Protein AF-T1JHV3-F1 (afdb_monomer_lite)

Sequence (160 aa):
MLVGTTIFPRKERHADQGAGKFEFSGMPDKVPELAQEQDIWLEGQLALAKTAKHAVIFQHIPWFVADPDEPRHEYFNIDLPIRHKMLEKFKNAGVKIVFCGHYHRNGGGTDGDLEVVVTSAIGAQLGSDKHGFRVVRVLDKCIKHQYYSLDQVPKEISFE

InterPro domains:
  IPR029052 Metallo-dependent phosphatase-like [G3DSA:3.60.21.10] (14-158)
  IPR029052 Metallo-dependent phosphatase-like [SSF56300] (28-153)
  IPR051918 Serine/threonine-protein phosphatase CPPED1 [PTHR43143] (30-152)

Organism: Strigamia maritima (NCBI:txid126957)

Secondary structure (DSSP, 8-state):
---------------------------GGGHHHHHHHHHHHHHHHHHHHTT-S-EEEE-SS-S-SS-TTPPP-TTTS--HHHHHHHHHHHHHTTEEEEEE-SSSS-EEEEETTEEEEEPPPSS---TTPPSEEEEEEE-SS-EEEEEEEGGG--SS----

pLDDT: mean 85.42, std 22.41, range [26.28, 98.81]

Structure (mmCIF, N/CA/C/O backbone):
data_AF-T1JHV3-F1
#
_entry.id   AF-T1JHV3-F1
#
loop_
_atom_site.group_PDB
_atom_site.id
_atom_site.type_symbol
_atom_site.label_atom_id
_atom_site.label_alt_id
_atom_site.label_comp_id
_atom_site.label_asym_id
_atom_site.label_entity_id
_atom_site.label_seq_id
_atom_site.pdbx_PDB_ins_code
_atom_site.Cartn_x
_atom_site.Cartn_y
_atom_site.Cartn_z
_atom_site.occupancy
_atom_site.B_iso_or_equiv
_atom_site.auth_seq_id
_atom_site.auth_comp_id
_atom_site.auth_asym_id
_atom_site.auth_atom_id
_atom_site.pdbx_PDB_model_num
ATOM 1 N N . MET A 1 1 ? -9.215 8.001 3.244 1.00 27.23 1 MET A N 1
ATOM 2 C CA . MET A 1 1 ? -8.744 9.326 2.799 1.00 27.23 1 MET A CA 1
ATOM 3 C C . MET A 1 1 ? -7.760 9.092 1.668 1.00 27.23 1 MET A C 1
ATOM 5 O O . MET A 1 1 ? -6.838 8.315 1.854 1.00 27.23 1 MET A O 1
ATOM 9 N N . LEU A 1 2 ? -8.033 9.632 0.480 1.00 26.28 2 LEU A N 1
ATOM 10 C CA . LEU A 1 2 ? -7.179 9.468 -0.698 1.00 26.28 2 LEU A CA 1
ATOM 11 C C . LEU A 1 2 ? -6.110 10.562 -0.667 1.00 26.28 2 LEU A C 1
ATOM 13 O O . LEU A 1 2 ? -6.460 11.727 -0.503 1.00 26.28 2 LEU A O 1
ATOM 17 N N . VAL A 1 3 ? -4.839 10.204 -0.830 1.00 28.23 3 VAL A N 1
ATOM 18 C CA . VAL A 1 3 ? -3.747 11.183 -0.881 1.00 28.23 3 VAL A CA 1
ATOM 19 C C . VAL A 1 3 ? -2.878 10.868 -2.084 1.00 28.23 3 VAL A C 1
ATOM 21 O O . VAL A 1 3 ? -1.792 10.323 -1.972 1.00 28.23 3 VAL A O 1
ATOM 24 N N . GLY A 1 4 ? -3.379 11.199 -3.268 1.00 27.84 4 GLY A N 1
ATOM 25 C CA . G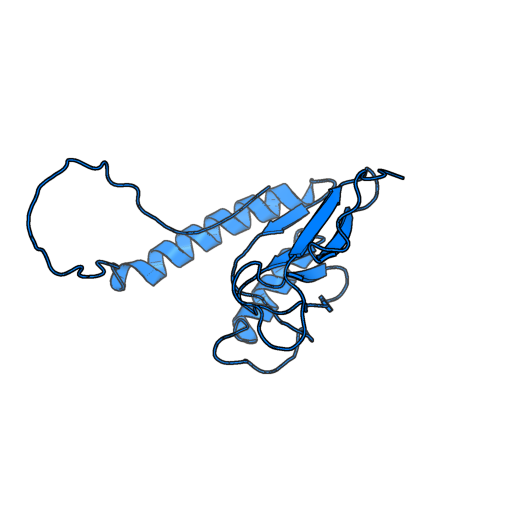LY A 1 4 ? -2.504 11.336 -4.421 1.00 27.84 4 GLY A CA 1
ATOM 26 C C . GLY A 1 4 ? -1.739 12.648 -4.297 1.00 27.84 4 GLY A C 1
ATOM 27 O O . GLY A 1 4 ? -2.354 13.709 -4.313 1.00 27.84 4 GLY A O 1
ATOM 28 N N . THR A 1 5 ? -0.414 12.599 -4.212 1.00 32.50 5 THR A N 1
ATOM 29 C CA . THR A 1 5 ? 0.427 13.755 -4.531 1.00 32.50 5 THR A CA 1
ATOM 30 C C . THR A 1 5 ? 1.098 13.509 -5.873 1.00 32.50 5 THR A C 1
ATOM 32 O O . THR A 1 5 ? 2.217 13.021 -5.977 1.00 32.50 5 THR A O 1
ATOM 35 N N . THR A 1 6 ? 0.397 13.877 -6.944 1.00 28.16 6 THR A N 1
ATOM 36 C CA . THR A 1 6 ? 1.091 14.444 -8.098 1.00 28.16 6 THR A CA 1
ATOM 37 C C . THR A 1 6 ? 1.066 15.949 -7.883 1.00 28.16 6 THR A C 1
ATOM 39 O O . THR A 1 6 ? 0.023 16.585 -8.018 1.00 28.16 6 THR A O 1
ATOM 42 N N . ILE A 1 7 ? 2.193 16.510 -7.446 1.00 31.02 7 ILE A N 1
ATOM 43 C CA . ILE A 1 7 ? 2.351 17.955 -7.291 1.00 31.02 7 ILE A CA 1
ATOM 44 C C . ILE A 1 7 ? 2.368 18.553 -8.700 1.00 31.02 7 ILE A C 1
ATOM 46 O O . ILE A 1 7 ? 3.381 18.506 -9.391 1.00 31.02 7 ILE A O 1
ATOM 50 N N . PHE A 1 8 ? 1.241 19.111 -9.133 1.00 32.38 8 PHE A N 1
ATOM 51 C CA . PHE A 1 8 ? 1.213 20.075 -10.226 1.00 32.38 8 PHE A CA 1
ATOM 52 C C . PHE A 1 8 ? 0.678 21.398 -9.678 1.00 32.38 8 PHE A C 1
ATOM 54 O O . PHE A 1 8 ? -0.501 21.466 -9.318 1.00 32.38 8 PHE A O 1
ATOM 61 N N . PRO A 1 9 ? 1.483 22.473 -9.625 1.00 32.81 9 PRO A N 1
ATOM 62 C CA . PRO A 1 9 ? 0.932 23.799 -9.422 1.00 32.81 9 PRO A CA 1
ATOM 63 C C . PRO A 1 9 ? 0.136 24.170 -10.678 1.00 32.81 9 PRO A C 1
ATOM 65 O O . PRO A 1 9 ? 0.688 24.473 -11.735 1.00 32.81 9 PRO A O 1
ATOM 68 N N . ARG A 1 10 ? -1.193 24.125 -10.577 1.00 31.84 10 ARG A N 1
ATOM 69 C CA . ARG A 1 10 ? -2.094 24.659 -11.599 1.00 31.84 10 ARG A CA 1
ATOM 70 C C . ARG A 1 10 ? -2.010 26.185 -11.549 1.00 31.84 10 ARG A C 1
ATOM 72 O O . ARG A 1 10 ? -2.777 26.814 -10.830 1.00 31.84 10 ARG A O 1
ATOM 79 N N . LYS A 1 11 ? -1.086 26.785 -12.303 1.00 36.94 11 LYS A N 1
ATOM 80 C CA . LYS A 1 11 ? -1.189 28.206 -12.657 1.00 36.94 11 LYS A CA 1
ATOM 81 C C . LYS A 1 11 ? -2.101 28.314 -13.877 1.00 36.94 11 LYS A C 1
ATOM 83 O O . LYS A 1 11 ? -1.982 27.537 -14.825 1.00 36.94 11 LYS A O 1
ATOM 88 N N . GLU A 1 12 ? -3.084 29.196 -13.787 1.00 38.38 12 GLU A N 1
ATOM 89 C CA . GLU A 1 12 ? -4.115 29.413 -14.797 1.00 38.38 12 GLU A CA 1
ATOM 90 C C . GLU A 1 12 ? -3.493 29.632 -16.183 1.00 38.38 12 GLU A C 1
ATOM 92 O O . GLU A 1 12 ? -2.550 30.405 -16.354 1.00 38.38 12 GLU A O 1
ATOM 97 N N . ARG A 1 13 ? -4.002 28.898 -17.178 1.00 36.97 13 ARG A N 1
ATOM 98 C CA . ARG A 1 13 ? -3.557 29.008 -18.567 1.00 36.97 13 ARG A CA 1
ATOM 99 C C . ARG A 1 13 ? -4.148 30.277 -19.173 1.00 36.97 13 ARG A C 1
ATOM 101 O O . ARG A 1 13 ? -5.287 30.251 -19.628 1.00 36.97 13 ARG A O 1
ATOM 108 N N . HIS A 1 14 ? -3.360 31.342 -19.234 1.00 33.88 14 HIS A N 1
ATOM 109 C CA . HIS A 1 14 ? -3.490 32.302 -20.323 1.00 33.88 14 HIS A CA 1
ATOM 110 C C . HIS A 1 14 ? -2.662 31.786 -21.498 1.00 33.88 14 HIS A C 1
ATOM 112 O O . HIS A 1 14 ? -1.492 31.440 -21.344 1.00 33.88 14 HIS A O 1
ATOM 118 N N . ALA A 1 15 ? -3.316 31.639 -22.648 1.00 39.41 15 ALA A N 1
ATOM 119 C CA . ALA A 1 15 ? -2.673 31.229 -23.882 1.00 39.41 15 ALA A CA 1
ATOM 120 C C . ALA A 1 15 ? -1.755 32.359 -24.356 1.00 39.41 15 ALA A C 1
ATOM 122 O O . ALA A 1 15 ? -2.246 33.434 -24.689 1.00 39.41 15 ALA A O 1
ATOM 123 N N . ASP A 1 16 ? -0.453 32.097 -24.404 1.00 36.94 16 ASP A N 1
ATOM 124 C CA . ASP A 1 16 ? 0.466 32.875 -25.222 1.00 36.94 16 ASP A CA 1
ATOM 125 C C . ASP A 1 16 ? 1.217 31.926 -26.158 1.00 36.94 16 ASP A C 1
ATOM 127 O O . ASP A 1 16 ? 1.694 30.859 -25.761 1.00 36.94 16 ASP A O 1
ATOM 131 N N . GLN A 1 17 ? 1.205 32.283 -27.437 1.00 42.03 17 GLN A N 1
ATOM 132 C CA . GLN A 1 17 ? 1.780 31.520 -28.530 1.00 42.03 17 GLN A CA 1
ATOM 133 C C . GLN A 1 17 ? 3.243 31.935 -28.676 1.00 42.03 17 GLN A C 1
ATOM 135 O O . GLN A 1 17 ? 3.546 33.008 -29.183 1.00 42.03 17 GLN A O 1
ATOM 140 N N . GLY A 1 18 ? 4.167 31.064 -28.282 1.00 35.81 18 GLY A N 1
ATOM 141 C CA . GLY A 1 18 ? 5.588 31.280 -28.522 1.00 35.81 18 GLY A CA 1
ATOM 142 C C . GLY A 1 18 ? 6.374 29.997 -28.319 1.00 35.81 18 GLY A C 1
ATOM 143 O O . GLY A 1 18 ? 6.203 29.312 -27.314 1.00 35.81 18 GLY A O 1
ATOM 144 N N . ALA A 1 19 ? 7.222 29.652 -29.287 1.00 47.41 19 ALA A N 1
ATOM 145 C CA . ALA A 1 19 ? 8.141 28.523 -29.212 1.00 47.41 19 ALA A CA 1
ATOM 146 C C . ALA A 1 19 ? 9.177 28.753 -28.093 1.00 47.41 19 ALA A C 1
ATOM 148 O O . ALA A 1 19 ? 10.260 29.282 -28.325 1.00 47.41 19 ALA A O 1
ATOM 149 N N . GLY A 1 20 ? 8.820 28.386 -26.863 1.00 32.56 20 GLY A N 1
ATOM 150 C CA . GLY A 1 20 ? 9.695 28.407 -25.697 1.00 32.56 20 GLY A CA 1
ATOM 151 C C . GLY A 1 20 ? 10.196 27.003 -25.382 1.00 32.56 20 GLY A C 1
ATOM 152 O O . GLY A 1 20 ? 9.417 26.052 -25.343 1.00 32.56 20 GLY A O 1
ATOM 153 N N . LYS A 1 21 ? 11.505 26.865 -25.146 1.00 39.06 21 LYS A N 1
ATOM 154 C CA . LYS A 1 21 ? 12.074 25.684 -24.489 1.00 39.06 21 LYS A CA 1
ATOM 155 C C . LYS A 1 21 ? 11.269 25.410 -23.216 1.00 39.06 21 LYS A C 1
ATOM 157 O O . LYS A 1 21 ? 11.124 26.299 -22.381 1.00 39.06 21 LYS A O 1
ATOM 162 N N . PHE A 1 22 ? 10.762 24.191 -23.067 1.00 35.81 22 PHE A N 1
ATOM 163 C CA . PHE A 1 22 ? 10.209 23.729 -21.800 1.00 35.81 22 PHE A CA 1
ATOM 164 C C . PHE A 1 22 ? 11.363 23.585 -20.800 1.00 35.81 22 PHE A C 1
ATOM 166 O O . PHE A 1 22 ? 11.985 22.531 -20.704 1.00 35.81 22 PHE A O 1
ATOM 173 N N . GLU A 1 23 ? 11.694 24.658 -20.087 1.00 37.19 23 GLU A N 1
ATOM 174 C CA . GLU A 1 23 ? 12.504 24.566 -18.877 1.00 37.19 23 GLU A CA 1
ATOM 175 C C . GLU A 1 23 ? 11.607 24.062 -17.744 1.00 37.19 23 GLU A C 1
ATOM 177 O O . GLU A 1 23 ? 10.607 24.684 -17.379 1.00 37.19 23 GLU A O 1
ATOM 182 N N . PHE A 1 24 ? 11.949 22.893 -17.204 1.00 44.09 24 PHE A N 1
ATOM 183 C CA . PHE A 1 24 ? 11.352 22.366 -15.983 1.00 44.09 24 PHE A CA 1
ATOM 184 C C . PHE A 1 24 ? 11.749 23.292 -14.823 1.00 44.09 24 PHE A C 1
ATOM 186 O O . PHE A 1 24 ? 12.797 23.127 -14.207 1.00 44.09 24 PHE A O 1
ATOM 193 N N . SER A 1 25 ? 10.920 24.291 -14.521 1.00 46.38 25 SER A N 1
ATOM 194 C CA . SER A 1 25 ? 11.057 25.110 -13.313 1.00 46.38 25 SER A CA 1
ATOM 195 C C . SER A 1 25 ? 10.509 24.337 -12.106 1.00 46.38 25 SER A C 1
ATOM 197 O O . SER A 1 25 ? 9.456 24.648 -11.554 1.00 46.38 25 SER A O 1
ATOM 199 N N . GLY A 1 26 ? 11.198 23.263 -11.720 1.00 56.62 26 GLY A N 1
ATOM 200 C CA . GLY A 1 26 ? 11.151 22.807 -10.334 1.00 56.62 26 GLY A CA 1
ATOM 201 C C . GLY A 1 26 ? 12.023 23.759 -9.522 1.00 56.62 26 GLY A C 1
ATOM 202 O O . GLY A 1 26 ? 13.097 24.119 -9.985 1.00 56.62 26 GLY A O 1
ATOM 203 N N . MET A 1 27 ? 11.575 24.220 -8.358 1.00 66.94 27 MET A N 1
ATOM 204 C CA . MET A 1 27 ? 12.414 24.999 -7.439 1.00 66.94 27 MET A CA 1
ATOM 205 C C . MET A 1 27 ? 13.132 24.011 -6.500 1.00 66.94 27 MET A C 1
ATOM 207 O O . MET A 1 27 ? 12.555 23.683 -5.462 1.00 66.94 27 MET A O 1
ATOM 211 N N . PRO A 1 28 ? 14.328 23.478 -6.840 1.00 71.50 28 PRO A N 1
ATOM 212 C CA . PRO A 1 28 ? 15.003 22.457 -6.030 1.00 71.50 28 PRO A CA 1
ATOM 213 C C . PRO A 1 28 ? 15.277 22.936 -4.599 1.00 71.50 28 PRO A C 1
ATOM 215 O O . PRO A 1 28 ? 15.169 22.151 -3.662 1.00 71.50 28 PRO A O 1
ATOM 218 N N . ASP A 1 29 ? 15.520 24.235 -4.418 1.00 86.00 29 ASP A N 1
ATOM 219 C CA . ASP A 1 29 ? 15.787 24.844 -3.110 1.00 86.00 29 ASP A CA 1
ATOM 220 C C . ASP A 1 29 ? 14.602 24.735 -2.138 1.00 86.00 29 ASP A C 1
ATOM 222 O O . ASP A 1 29 ? 14.789 24.783 -0.926 1.00 86.00 29 ASP A O 1
ATOM 226 N N . LYS A 1 30 ? 13.380 24.546 -2.654 1.00 88.44 30 LYS A N 1
ATOM 227 C CA . LYS A 1 30 ? 12.165 24.396 -1.839 1.00 88.44 30 LYS A CA 1
ATOM 228 C C . LYS A 1 30 ? 11.864 22.957 -1.438 1.00 88.44 30 LYS A C 1
ATOM 230 O O . LYS A 1 30 ? 10.945 22.731 -0.658 1.00 88.44 30 LYS A O 1
ATOM 235 N N . VAL A 1 31 ? 12.602 21.974 -1.958 1.00 89.12 31 VAL A N 1
ATOM 236 C CA . VAL A 1 31 ? 12.345 20.553 -1.672 1.00 89.12 31 VAL A CA 1
ATOM 237 C C . VAL A 1 31 ? 12.351 20.252 -0.165 1.00 89.12 31 VAL A C 1
ATOM 239 O O . VAL A 1 31 ? 11.418 19.583 0.277 1.00 89.12 31 VAL A O 1
ATOM 242 N N . PRO A 1 32 ? 13.306 20.751 0.648 1.00 91.25 32 PRO A N 1
ATOM 243 C CA . PRO A 1 32 ? 13.299 20.486 2.088 1.00 91.25 32 PRO A CA 1
ATOM 244 C C . PRO A 1 32 ? 12.071 21.061 2.809 1.00 91.25 32 PRO A C 1
ATOM 246 O O . PRO A 1 32 ? 11.482 20.382 3.645 1.00 91.25 32 PRO A O 1
ATOM 249 N N . GLU A 1 33 ? 11.667 22.286 2.460 1.00 94.00 33 GLU A N 1
ATOM 250 C CA . GLU A 1 33 ? 10.504 22.967 3.046 1.00 94.00 33 GLU A CA 1
ATOM 251 C C . GLU A 1 33 ? 9.203 22.234 2.693 1.00 94.00 33 GLU A C 1
ATOM 253 O O . GLU A 1 33 ? 8.440 21.861 3.580 1.00 94.00 33 GLU A O 1
ATOM 258 N N . LEU A 1 34 ? 8.995 21.925 1.410 1.00 92.62 34 LEU A N 1
ATOM 259 C CA . LEU A 1 34 ? 7.807 21.204 0.945 1.00 92.62 34 LEU A CA 1
ATOM 260 C C . LEU A 1 34 ? 7.727 19.784 1.522 1.00 92.62 34 LEU A C 1
ATOM 262 O O . LEU A 1 34 ? 6.637 19.310 1.842 1.00 92.62 34 LEU A O 1
ATOM 266 N N . ALA A 1 35 ? 8.867 19.103 1.682 1.00 90.19 35 ALA A N 1
ATOM 267 C CA . ALA A 1 35 ? 8.919 17.800 2.339 1.00 90.19 35 ALA A CA 1
ATOM 268 C C . ALA A 1 35 ? 8.513 17.901 3.817 1.00 90.19 35 ALA A C 1
ATOM 270 O O . ALA A 1 35 ? 7.753 17.067 4.304 1.00 90.19 35 ALA A O 1
ATOM 271 N N . GLN A 1 36 ? 8.962 18.944 4.522 1.00 93.94 36 GLN A N 1
ATOM 272 C CA . GLN A 1 36 ? 8.569 19.188 5.907 1.00 93.94 36 GLN A CA 1
ATOM 273 C C . GLN A 1 36 ? 7.074 19.516 6.032 1.00 93.94 36 GLN A C 1
ATOM 275 O O . GLN A 1 36 ? 6.404 18.985 6.918 1.00 93.94 36 GLN A O 1
ATOM 280 N N . GLU A 1 37 ? 6.532 20.357 5.150 1.00 95.94 37 GLU A N 1
ATOM 281 C CA . GLU A 1 37 ? 5.096 20.658 5.111 1.00 95.94 37 GLU A CA 1
ATOM 282 C C . GLU A 1 37 ? 4.266 19.394 4.861 1.00 95.94 37 GLU A C 1
ATOM 284 O O . GLU A 1 37 ? 3.259 19.164 5.538 1.00 95.94 37 GLU A O 1
ATOM 289 N N . GLN A 1 38 ? 4.714 18.541 3.934 1.00 94.38 38 GLN A N 1
ATOM 290 C CA . GLN A 1 38 ? 4.082 17.255 3.667 1.00 94.38 38 GLN A CA 1
ATOM 291 C C . GLN A 1 38 ? 4.142 16.330 4.890 1.00 94.38 38 GLN A C 1
ATOM 293 O O . GLN A 1 38 ? 3.131 15.708 5.216 1.00 94.38 38 GLN A O 1
ATOM 298 N N . ASP A 1 39 ? 5.282 16.258 5.581 1.00 94.12 39 ASP A N 1
ATOM 299 C CA . ASP A 1 39 ? 5.444 15.462 6.801 1.00 94.12 39 ASP A CA 1
ATOM 300 C C . ASP A 1 39 ? 4.477 15.927 7.901 1.00 94.12 39 ASP A C 1
ATOM 302 O O . ASP A 1 39 ? 3.768 15.104 8.481 1.00 94.12 39 ASP A O 1
ATOM 306 N N . ILE A 1 40 ? 4.383 17.238 8.154 1.00 97.56 40 ILE A N 1
ATOM 307 C CA . ILE A 1 40 ? 3.457 17.816 9.146 1.00 97.56 40 ILE A CA 1
ATOM 308 C C . ILE A 1 40 ? 2.008 17.480 8.789 1.00 97.56 40 ILE A C 1
ATOM 310 O O . ILE A 1 40 ? 1.223 17.041 9.635 1.00 97.56 40 ILE A O 1
ATOM 314 N N . TRP A 1 41 ? 1.642 17.678 7.524 1.00 97.81 41 TRP A N 1
ATOM 315 C CA . TRP A 1 41 ? 0.299 17.396 7.045 1.00 97.81 41 TRP A CA 1
ATOM 316 C C . TRP A 1 41 ? -0.048 15.901 7.167 1.00 97.81 41 TRP A C 1
ATOM 318 O O . TRP A 1 41 ? -1.164 15.560 7.581 1.00 97.81 41 TRP A O 1
ATOM 328 N N . LEU A 1 42 ? 0.907 15.015 6.866 1.00 97.06 42 LEU A N 1
ATOM 329 C CA . LEU A 1 42 ? 0.743 13.567 6.948 1.00 97.06 42 LEU A CA 1
ATOM 330 C C . LEU A 1 42 ? 0.562 13.102 8.394 1.00 97.06 42 LEU A C 1
ATOM 332 O O . LEU A 1 42 ? -0.343 12.311 8.648 1.00 97.06 42 LEU A O 1
ATOM 336 N N . GLU A 1 43 ? 1.336 13.626 9.348 1.00 97.50 43 GLU A N 1
ATOM 337 C CA . GLU A 1 43 ? 1.137 13.344 10.780 1.00 97.50 43 GLU A CA 1
ATOM 338 C C . GLU A 1 43 ? -0.294 13.682 11.227 1.00 97.50 43 GLU A C 1
ATOM 340 O O . GLU A 1 43 ? -0.942 12.890 11.917 1.00 97.50 43 GLU A O 1
ATOM 345 N N . GLY A 1 44 ? -0.836 14.813 10.762 1.00 97.62 44 GLY A N 1
ATOM 346 C CA . GLY A 1 44 ? -2.230 15.184 11.007 1.00 97.62 44 GLY A CA 1
ATOM 347 C C . GLY A 1 44 ? -3.228 14.161 10.453 1.00 97.62 44 GLY A C 1
ATOM 348 O O . GLY A 1 44 ? -4.167 13.772 11.150 1.00 97.62 44 GLY A O 1
ATOM 349 N N . GLN A 1 45 ? -3.015 13.664 9.229 1.00 97.94 45 GLN A N 1
ATOM 350 C CA . GLN A 1 45 ? -3.901 12.654 8.636 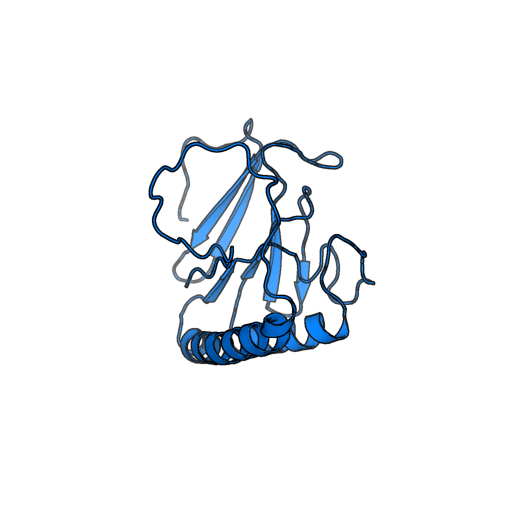1.00 97.94 45 GLN A CA 1
ATOM 351 C C . GLN A 1 45 ? -3.793 11.300 9.343 1.00 97.94 45 GLN A C 1
ATOM 353 O O . GLN A 1 45 ? -4.804 10.622 9.533 1.00 97.94 45 GLN A O 1
ATOM 358 N N . LEU A 1 46 ? -2.589 10.911 9.763 1.00 97.56 46 LEU A N 1
ATOM 359 C CA . LEU A 1 46 ? -2.358 9.673 10.504 1.00 97.56 46 LEU A CA 1
ATOM 360 C C . LEU A 1 46 ? -2.985 9.722 11.901 1.00 97.56 46 LEU A C 1
ATOM 362 O O . LEU A 1 46 ? -3.530 8.720 12.360 1.00 97.56 46 LEU A O 1
ATOM 366 N N . ALA A 1 47 ? -2.996 10.884 12.559 1.00 97.62 47 ALA A N 1
ATOM 367 C CA . ALA A 1 47 ? -3.722 11.062 13.813 1.00 97.62 47 ALA A CA 1
ATOM 368 C C . ALA A 1 47 ? -5.236 10.844 13.638 1.00 97.62 47 ALA A C 1
ATOM 370 O O . ALA A 1 47 ? -5.853 10.154 14.450 1.00 97.62 47 ALA A O 1
ATOM 371 N N . LEU A 1 48 ? -5.827 11.362 12.554 1.00 95.75 48 LEU A N 1
ATOM 372 C CA . LEU A 1 48 ? -7.238 11.125 12.224 1.00 95.75 48 LEU A CA 1
ATOM 373 C C . LEU A 1 48 ? -7.506 9.649 11.886 1.00 95.75 48 LEU A C 1
ATOM 375 O O . LEU A 1 48 ? -8.514 9.084 12.321 1.00 95.75 48 LEU A O 1
ATOM 379 N N . ALA A 1 49 ? -6.585 9.008 11.158 1.00 96.56 49 ALA A N 1
ATOM 380 C CA . ALA A 1 49 ? -6.687 7.613 10.735 1.00 96.56 49 ALA A CA 1
ATOM 381 C C . ALA A 1 49 ? -6.840 6.630 11.906 1.00 96.56 49 ALA A C 1
ATOM 383 O O . ALA A 1 49 ? -7.572 5.653 11.765 1.00 96.56 49 ALA A O 1
ATOM 384 N N . LYS A 1 50 ? -6.265 6.933 13.079 1.00 96.06 50 LYS A N 1
ATOM 385 C CA . LYS A 1 50 ? -6.381 6.100 14.293 1.00 96.06 50 LYS A CA 1
ATOM 386 C C . LYS A 1 50 ? -7.819 5.857 14.754 1.00 96.06 50 LYS A C 1
ATOM 388 O O . LYS A 1 50 ? -8.081 4.883 15.450 1.00 96.06 50 LYS A O 1
ATOM 393 N N . THR A 1 51 ? -8.747 6.744 14.395 1.00 95.31 51 THR A N 1
ATOM 394 C CA . THR A 1 51 ? -10.176 6.614 14.735 1.00 95.31 51 THR A CA 1
ATOM 395 C C . THR A 1 51 ? -11.020 6.068 13.582 1.00 95.31 51 THR A C 1
ATOM 397 O O . THR A 1 51 ? -12.212 5.805 13.748 1.00 95.31 51 THR A O 1
ATOM 400 N N . ALA A 1 52 ? -10.425 5.881 12.401 1.00 95.44 52 ALA A N 1
ATOM 401 C CA . ALA A 1 52 ? -11.119 5.370 11.233 1.00 95.44 52 ALA A CA 1
ATOM 402 C C . ALA A 1 52 ? -11.297 3.849 11.322 1.00 95.44 52 ALA A C 1
ATOM 404 O O . ALA A 1 52 ? -10.383 3.108 11.669 1.00 95.44 52 ALA A O 1
ATOM 405 N N . LYS A 1 53 ? -12.467 3.357 10.900 1.00 95.69 53 LYS A N 1
ATOM 406 C CA . LYS A 1 53 ? -12.724 1.912 10.753 1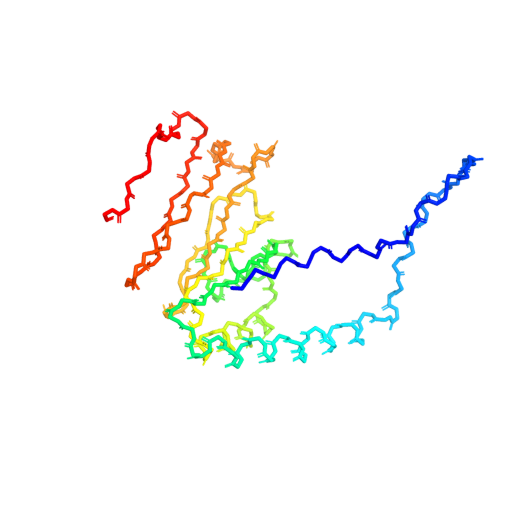.00 95.69 53 LYS A CA 1
ATOM 407 C C . LYS A 1 53 ? -11.751 1.252 9.766 1.00 95.69 53 LYS A C 1
ATOM 409 O O . LYS A 1 53 ? -11.303 0.123 9.972 1.00 95.69 53 LYS A O 1
ATOM 414 N N . HIS A 1 54 ? -11.445 1.972 8.688 1.00 96.81 54 HIS A N 1
ATOM 415 C CA . HIS A 1 54 ? -10.517 1.575 7.637 1.00 96.81 54 HIS A CA 1
ATOM 416 C C . HIS A 1 54 ? -9.666 2.775 7.238 1.00 96.81 54 HIS A C 1
ATOM 418 O O . HIS A 1 54 ? -10.200 3.791 6.790 1.00 96.81 54 HIS A O 1
ATOM 424 N N . ALA A 1 55 ? -8.350 2.633 7.348 1.00 98.00 55 ALA A N 1
ATOM 425 C CA . ALA A 1 55 ? -7.387 3.585 6.820 1.00 98.00 55 ALA A CA 1
ATOM 426 C C . ALA A 1 55 ? -6.556 2.910 5.724 1.00 98.00 55 ALA A C 1
ATOM 428 O O . ALA A 1 55 ? -6.038 1.810 5.909 1.00 98.00 55 ALA A O 1
ATOM 429 N N . VAL A 1 56 ? -6.458 3.570 4.571 1.00 98.38 56 VAL A N 1
ATOM 430 C CA . VAL A 1 56 ? -5.640 3.140 3.432 1.00 98.38 56 VAL A CA 1
ATOM 431 C C . VAL A 1 56 ? -4.880 4.335 2.885 1.00 98.38 56 VAL A C 1
ATOM 433 O O . VAL A 1 56 ? -5.371 5.464 2.962 1.00 98.38 56 VAL A O 1
ATOM 436 N N . ILE A 1 57 ? -3.709 4.076 2.316 1.00 98.38 57 ILE A N 1
ATOM 437 C CA . ILE A 1 57 ? -2.873 5.076 1.656 1.00 98.38 57 ILE A CA 1
ATOM 438 C C . ILE A 1 57 ? -2.810 4.747 0.169 1.00 98.38 57 ILE A C 1
ATOM 440 O O . ILE A 1 57 ? -2.735 3.585 -0.220 1.00 98.38 57 ILE A O 1
ATOM 444 N N . PHE A 1 58 ? -2.828 5.784 -0.659 1.00 97.88 58 PHE A N 1
ATOM 445 C CA . PHE A 1 58 ? -2.490 5.687 -2.072 1.00 97.88 58 PHE A CA 1
ATOM 446 C C . PHE A 1 58 ? -1.218 6.491 -2.289 1.00 97.88 58 PHE A C 1
ATOM 448 O O . PHE A 1 58 ? -1.155 7.634 -1.858 1.00 97.88 58 PHE A O 1
ATOM 455 N N . GLN A 1 59 ? -0.220 5.915 -2.942 1.00 95.19 59 GLN A N 1
ATOM 456 C CA . GLN A 1 59 ? 0.973 6.636 -3.374 1.00 95.19 59 GLN A CA 1
ATOM 457 C C . GLN A 1 59 ? 1.483 6.049 -4.687 1.00 95.19 59 GLN A C 1
ATOM 459 O O . GLN A 1 59 ? 1.013 5.006 -5.131 1.00 95.19 59 GLN A O 1
ATOM 464 N N . HIS A 1 60 ? 2.437 6.710 -5.335 1.00 96.69 60 HIS A N 1
ATOM 465 C CA . HIS A 1 60 ? 2.965 6.198 -6.595 1.00 96.69 60 HIS A CA 1
ATOM 466 C C . HIS A 1 60 ? 4.100 5.186 -6.395 1.00 96.69 60 HIS A C 1
ATOM 468 O O . HIS A 1 60 ? 3.974 4.048 -6.846 1.00 96.69 60 HIS A O 1
ATOM 474 N N . ILE A 1 61 ? 5.179 5.587 -5.714 1.00 96.88 61 ILE A N 1
ATOM 475 C CA . ILE A 1 61 ? 6.392 4.775 -5.543 1.00 96.88 61 ILE A CA 1
ATOM 476 C C . ILE A 1 61 ? 6.192 3.784 -4.381 1.00 96.88 61 ILE A C 1
ATOM 478 O O . ILE A 1 61 ? 5.836 4.217 -3.288 1.00 96.88 61 ILE A O 1
ATOM 482 N N . PRO A 1 62 ? 6.410 2.475 -4.584 1.00 97.56 62 PRO A N 1
ATOM 483 C CA . PRO A 1 62 ? 6.345 1.469 -3.531 1.00 97.56 62 PRO A CA 1
ATOM 484 C C . PRO A 1 62 ? 7.329 1.704 -2.383 1.00 97.56 62 PRO A C 1
ATOM 486 O O . PRO A 1 62 ? 8.480 2.089 -2.594 1.00 97.56 62 PRO A O 1
ATOM 489 N N . TRP A 1 63 ? 6.901 1.365 -1.165 1.00 97.62 63 TRP A N 1
ATOM 490 C CA . TRP A 1 63 ? 7.831 1.201 -0.043 1.00 97.62 63 TRP A CA 1
ATOM 491 C C . TRP A 1 63 ? 8.766 0.024 -0.301 1.00 97.62 63 TRP A C 1
ATOM 493 O O . TRP A 1 63 ? 9.974 0.194 -0.215 1.00 97.62 63 TRP A O 1
ATOM 503 N N . PHE A 1 64 ? 8.200 -1.112 -0.706 1.00 98.00 64 PHE A N 1
ATOM 504 C CA . PHE A 1 64 ? 8.884 -2.323 -1.152 1.00 98.00 64 PHE A CA 1
ATOM 505 C C . PHE A 1 64 ? 8.036 -3.036 -2.219 1.00 98.00 64 PHE A C 1
ATOM 507 O O . PHE A 1 64 ? 6.844 -2.744 -2.364 1.00 98.00 64 PHE A O 1
ATOM 514 N N . VAL A 1 65 ? 8.644 -3.944 -2.983 1.00 96.69 65 VAL A N 1
ATOM 515 C CA . VAL A 1 65 ? 7.999 -4.710 -4.062 1.00 96.69 65 VAL A CA 1
ATOM 516 C C . VAL A 1 65 ? 7.883 -6.206 -3.770 1.00 96.69 65 VAL A C 1
ATOM 518 O O . VAL A 1 65 ? 7.063 -6.857 -4.416 1.00 96.69 65 VAL A O 1
ATOM 521 N N . ALA A 1 66 ? 8.636 -6.748 -2.813 1.00 96.12 66 ALA A N 1
ATOM 522 C CA . ALA A 1 66 ? 8.515 -8.132 -2.358 1.00 96.12 66 ALA A CA 1
ATOM 523 C C . ALA A 1 66 ? 8.632 -8.263 -0.833 1.00 96.12 66 ALA A C 1
ATOM 525 O O . ALA A 1 66 ? 7.778 -8.903 -0.223 1.00 96.12 66 ALA A O 1
ATOM 526 N N . ASP A 1 67 ? 9.644 -7.642 -0.221 1.00 97.06 67 ASP A N 1
ATOM 527 C CA . ASP A 1 67 ? 9.933 -7.790 1.212 1.00 97.06 67 ASP A CA 1
ATOM 528 C C . ASP A 1 67 ? 10.252 -6.434 1.880 1.00 97.06 67 ASP A C 1
ATOM 530 O O . ASP A 1 67 ? 10.946 -5.612 1.274 1.00 97.06 67 ASP A O 1
ATOM 534 N N . PRO A 1 68 ? 9.768 -6.153 3.108 1.00 97.19 68 PRO A N 1
ATOM 535 C CA . PRO A 1 68 ? 10.032 -4.884 3.794 1.00 97.19 68 PRO A CA 1
ATOM 536 C C . PRO A 1 68 ? 11.523 -4.573 3.985 1.00 97.19 68 PRO A C 1
ATOM 538 O O . PRO A 1 68 ? 11.906 -3.401 3.900 1.00 97.19 68 PRO A O 1
ATOM 541 N N . ASP A 1 69 ? 12.350 -5.603 4.174 1.00 97.12 69 ASP A N 1
ATOM 542 C CA . ASP A 1 69 ? 13.797 -5.529 4.388 1.00 97.12 69 ASP A CA 1
ATOM 543 C C . ASP A 1 69 ? 14.598 -5.706 3.082 1.00 97.12 69 ASP A C 1
ATOM 545 O O . ASP A 1 69 ? 15.833 -5.747 3.098 1.00 97.12 69 ASP A O 1
ATOM 549 N N . GLU A 1 70 ? 13.930 -5.789 1.921 1.00 95.56 70 GLU A N 1
ATOM 550 C CA . GLU A 1 70 ? 14.613 -5.939 0.634 1.00 95.56 70 GLU A CA 1
ATOM 551 C C . GLU A 1 70 ? 15.568 -4.758 0.369 1.00 95.56 70 GLU A C 1
ATOM 553 O O . GLU A 1 70 ? 15.243 -3.602 0.690 1.00 95.56 70 GLU A O 1
ATOM 558 N N . PRO A 1 71 ? 16.728 -4.997 -0.270 1.00 93.69 71 PRO A N 1
ATOM 559 C CA . PRO A 1 71 ? 17.6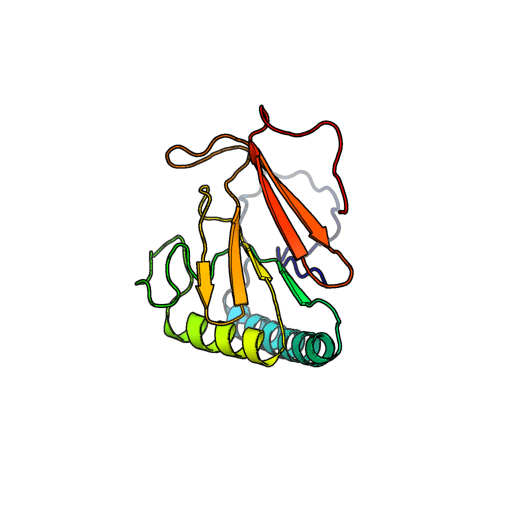48 -3.922 -0.608 1.00 93.69 71 PRO A CA 1
ATOM 560 C C . PRO A 1 71 ? 16.985 -2.886 -1.524 1.00 93.69 71 PRO A C 1
ATOM 562 O O . PRO A 1 71 ? 15.992 -3.144 -2.215 1.00 93.69 71 PRO A O 1
ATOM 565 N N . ARG A 1 72 ? 17.560 -1.680 -1.566 1.00 83.56 72 ARG A N 1
ATOM 566 C CA . ARG A 1 72 ? 17.084 -0.652 -2.491 1.00 83.56 72 ARG A CA 1
ATOM 567 C C . ARG A 1 72 ? 17.253 -1.138 -3.933 1.00 83.56 72 ARG A C 1
ATOM 569 O O . ARG A 1 72 ? 18.362 -1.369 -4.407 1.00 83.56 72 ARG A O 1
ATOM 576 N N . HIS A 1 73 ? 16.145 -1.207 -4.649 1.00 80.25 73 HIS A N 1
ATOM 577 C CA . HIS A 1 73 ? 16.101 -1.237 -6.096 1.00 80.25 73 HIS A CA 1
ATOM 578 C C . HIS A 1 73 ? 16.089 0.214 -6.558 1.00 80.25 73 HIS A C 1
ATOM 580 O O . HIS A 1 73 ? 15.032 0.834 -6.529 1.00 80.25 73 HIS A O 1
ATOM 586 N N . GLU A 1 74 ? 17.253 0.742 -6.955 1.00 73.38 74 GLU A N 1
ATOM 587 C CA . GLU A 1 74 ? 17.543 2.165 -7.238 1.00 73.38 74 GLU A CA 1
ATOM 588 C C . GLU A 1 74 ? 16.382 2.984 -7.823 1.00 73.38 74 GLU A C 1
ATOM 590 O O . GLU A 1 74 ? 16.199 4.143 -7.445 1.00 73.38 74 GLU A O 1
ATOM 595 N N . TYR A 1 75 ? 15.586 2.368 -8.700 1.00 87.94 75 TYR A N 1
ATOM 596 C CA . TYR A 1 75 ? 14.429 2.974 -9.342 1.00 87.94 75 TYR A CA 1
ATOM 597 C C . TYR A 1 75 ? 13.062 2.628 -8.726 1.00 87.94 75 TYR A C 1
ATOM 599 O O . TYR A 1 75 ? 12.164 3.460 -8.784 1.00 87.94 75 TYR A O 1
ATOM 607 N N . PHE A 1 76 ? 12.848 1.424 -8.188 1.00 91.94 76 PHE A N 1
ATOM 608 C CA . PHE A 1 76 ? 11.498 0.880 -7.972 1.00 91.94 76 PHE A CA 1
ATOM 609 C C . PHE A 1 76 ? 10.953 1.004 -6.552 1.00 91.94 76 PHE A C 1
ATOM 611 O O . PHE A 1 76 ? 9.734 0.993 -6.394 1.00 91.94 76 PHE A O 1
ATOM 618 N N . ASN A 1 77 ? 11.811 1.102 -5.540 1.00 94.81 77 ASN A N 1
ATOM 619 C CA . ASN A 1 77 ? 11.384 1.165 -4.147 1.00 94.81 77 ASN A CA 1
ATOM 620 C C . ASN A 1 77 ? 12.114 2.278 -3.381 1.00 94.81 77 ASN A C 1
ATOM 622 O O . ASN A 1 77 ? 13.146 2.804 -3.804 1.00 94.81 77 ASN A O 1
ATOM 626 N N . ILE A 1 78 ? 11.534 2.663 -2.250 1.00 95.06 78 ILE A N 1
ATOM 627 C CA . ILE A 1 78 ? 12.072 3.709 -1.380 1.00 95.06 78 ILE A CA 1
ATOM 628 C C . ILE A 1 78 ? 13.183 3.131 -0.485 1.00 95.06 78 ILE A C 1
ATOM 630 O O . ILE A 1 78 ? 13.086 1.987 -0.046 1.00 95.06 78 ILE A O 1
ATOM 634 N N . ASP A 1 79 ? 14.226 3.917 -0.192 1.00 95.19 79 ASP A N 1
ATOM 635 C CA . ASP A 1 79 ? 15.360 3.523 0.662 1.00 95.19 79 ASP A CA 1
ATOM 636 C C . ASP A 1 79 ? 14.955 3.006 2.047 1.00 95.19 79 ASP A C 1
ATOM 638 O O . ASP A 1 79 ? 14.091 3.583 2.708 1.00 95.19 79 ASP A O 1
ATOM 642 N N . LEU A 1 80 ? 15.679 1.991 2.533 1.00 95.19 80 LEU A N 1
ATOM 643 C CA . LEU A 1 80 ? 15.415 1.311 3.807 1.00 95.19 80 LEU A CA 1
ATOM 644 C C . LEU A 1 80 ? 15.228 2.257 5.014 1.00 95.19 80 LEU A C 1
ATOM 646 O O . LEU A 1 80 ? 14.212 2.123 5.696 1.00 95.19 80 LEU A O 1
ATOM 650 N N . PRO A 1 81 ? 16.107 3.246 5.300 1.00 95.44 81 PRO A N 1
ATOM 651 C CA . PRO A 1 81 ? 15.969 4.042 6.524 1.00 95.44 81 PRO A CA 1
ATOM 652 C C . PRO A 1 81 ? 14.666 4.849 6.588 1.00 95.44 81 PRO A C 1
ATOM 654 O O . PRO A 1 81 ? 13.994 4.880 7.620 1.00 95.44 81 PRO A O 1
ATOM 657 N N . ILE A 1 82 ? 14.284 5.490 5.480 1.00 94.75 82 ILE A N 1
ATOM 658 C CA . ILE A 1 82 ? 13.030 6.247 5.409 1.00 94.75 82 ILE A CA 1
ATOM 659 C C . ILE A 1 82 ? 11.829 5.305 5.267 1.00 94.75 82 ILE A C 1
ATOM 661 O O . ILE A 1 82 ? 10.785 5.572 5.857 1.00 94.75 82 ILE A O 1
ATOM 665 N N . ARG A 1 83 ? 11.988 4.171 4.574 1.00 97.38 83 ARG A N 1
ATOM 666 C CA . ARG A 1 83 ? 10.966 3.128 4.454 1.00 97.38 83 ARG A CA 1
ATOM 667 C C . ARG A 1 83 ? 10.526 2.622 5.820 1.00 97.38 83 ARG A C 1
ATOM 669 O O . ARG A 1 83 ? 9.349 2.755 6.135 1.00 97.38 83 ARG A O 1
ATOM 676 N N . HIS A 1 84 ? 11.443 2.121 6.647 1.00 97.62 84 HIS A N 1
ATOM 677 C CA . HIS A 1 84 ? 11.095 1.613 7.978 1.00 97.62 84 HIS A CA 1
ATOM 678 C C . HIS A 1 84 ? 10.438 2.689 8.835 1.00 97.62 84 HIS A C 1
ATOM 680 O O . HIS A 1 84 ? 9.375 2.457 9.403 1.00 97.62 84 HIS A O 1
ATOM 686 N N . LYS A 1 85 ? 11.007 3.903 8.857 1.00 97.25 85 LYS A N 1
ATOM 687 C CA . LYS A 1 85 ? 10.420 5.035 9.586 1.00 97.25 85 LYS A CA 1
ATOM 688 C C . LYS A 1 85 ? 8.956 5.265 9.191 1.00 97.25 85 LYS A C 1
ATOM 690 O O . LYS A 1 85 ? 8.123 5.500 10.061 1.00 97.25 85 LYS A O 1
ATOM 695 N N . MET A 1 86 ? 8.642 5.227 7.899 1.00 97.81 86 MET A N 1
ATOM 696 C CA . MET A 1 86 ? 7.295 5.504 7.399 1.00 97.81 86 MET A CA 1
ATOM 697 C C . MET A 1 86 ? 6.336 4.326 7.579 1.00 97.81 86 MET A C 1
ATOM 699 O O . MET A 1 86 ? 5.206 4.544 8.014 1.00 97.81 86 MET A O 1
ATOM 703 N N . LEU A 1 87 ? 6.779 3.090 7.328 1.00 98.25 87 LEU A N 1
ATOM 704 C CA . LEU A 1 87 ? 5.975 1.890 7.578 1.00 98.25 87 LEU A CA 1
ATOM 705 C C . LEU A 1 87 ? 5.575 1.789 9.056 1.00 98.25 87 LEU A C 1
ATOM 707 O O . LEU A 1 87 ? 4.401 1.573 9.354 1.00 98.25 87 LEU A O 1
ATOM 711 N N . GLU A 1 88 ? 6.494 2.072 9.984 1.00 98.25 88 GLU A N 1
ATOM 712 C CA . GLU A 1 88 ? 6.179 2.138 11.415 1.00 98.25 88 GLU A CA 1
ATOM 713 C C . GLU A 1 88 ? 5.130 3.209 11.738 1.00 98.25 88 GLU A C 1
ATOM 715 O O . GLU A 1 88 ? 4.194 2.957 12.499 1.00 98.25 88 GLU A O 1
ATOM 720 N N . LYS A 1 89 ? 5.219 4.405 11.139 1.00 97.62 89 LYS A N 1
ATOM 721 C CA . LYS A 1 89 ? 4.187 5.443 11.318 1.00 97.62 89 LYS A CA 1
ATOM 722 C C . LYS A 1 89 ? 2.812 4.968 10.847 1.00 97.62 89 LYS A C 1
ATOM 724 O O . LYS A 1 89 ? 1.818 5.210 11.530 1.00 97.62 89 LYS A O 1
ATOM 729 N N . PHE A 1 90 ? 2.745 4.284 9.707 1.00 98.44 90 PHE A N 1
ATOM 730 C CA . PHE A 1 90 ? 1.486 3.783 9.157 1.00 98.44 90 PHE A CA 1
ATOM 731 C C . PHE A 1 90 ? 0.879 2.676 10.015 1.00 98.44 90 PHE A C 1
ATOM 733 O O . PHE A 1 90 ? -0.313 2.746 10.321 1.00 98.44 90 PHE A O 1
ATOM 740 N N . LYS A 1 91 ? 1.697 1.721 10.475 1.00 98.00 91 LYS A N 1
ATOM 741 C CA . LYS A 1 91 ? 1.274 0.671 11.414 1.00 98.00 91 LYS A CA 1
ATOM 742 C C . LYS A 1 91 ? 0.721 1.278 12.702 1.00 98.00 91 LYS A C 1
ATOM 744 O O . LYS A 1 91 ? -0.412 0.996 13.085 1.00 98.00 91 LYS A O 1
ATOM 749 N N . ASN A 1 92 ? 1.451 2.218 13.304 1.00 97.94 92 ASN A N 1
ATOM 750 C CA . ASN A 1 92 ? 1.023 2.923 14.518 1.00 97.94 92 ASN A CA 1
ATOM 751 C C . ASN A 1 92 ? -0.257 3.758 14.338 1.00 97.94 92 ASN A C 1
ATOM 753 O O . ASN A 1 92 ? -0.938 4.076 15.316 1.00 97.94 92 ASN A O 1
ATOM 757 N N . ALA A 1 93 ? -0.583 4.146 13.105 1.00 97.94 93 ALA A N 1
ATOM 758 C CA . ALA A 1 93 ? -1.805 4.867 12.764 1.00 97.94 93 ALA A CA 1
ATOM 759 C C . ALA A 1 93 ? -2.995 3.947 12.433 1.00 97.94 93 ALA A C 1
ATOM 761 O O . ALA A 1 93 ? -4.088 4.449 12.176 1.00 97.94 93 ALA A O 1
ATOM 762 N N . GLY A 1 94 ? -2.806 2.622 12.428 1.00 97.56 94 GLY A N 1
ATOM 763 C CA . GLY A 1 94 ? -3.844 1.655 12.063 1.00 97.56 94 GLY A CA 1
ATOM 764 C C . GLY A 1 94 ? -4.152 1.611 10.562 1.00 97.56 94 GLY A C 1
ATOM 765 O O . GLY A 1 94 ? -5.255 1.225 10.166 1.00 97.56 94 GLY A O 1
ATOM 766 N N . VAL A 1 95 ? -3.208 2.032 9.712 1.00 98.50 95 VAL A N 1
ATOM 767 C CA . VAL A 1 95 ? -3.327 1.872 8.256 1.00 98.50 95 VAL A CA 1
ATOM 768 C C . VAL A 1 95 ? -3.306 0.384 7.926 1.00 98.50 95 VAL A C 1
ATOM 770 O O . VAL A 1 95 ? -2.438 -0.344 8.391 1.00 98.50 95 VAL A O 1
ATOM 773 N N . LYS A 1 96 ? -4.266 -0.059 7.112 1.00 98.25 96 LYS A N 1
ATOM 774 C CA . LYS A 1 96 ? -4.411 -1.465 6.722 1.00 98.25 96 LYS A CA 1
ATOM 775 C C . LYS A 1 96 ? -3.671 -1.784 5.430 1.00 98.25 96 LYS A C 1
ATOM 777 O O . LYS A 1 96 ? -3.040 -2.825 5.333 1.00 98.25 96 LYS A O 1
ATOM 782 N N . ILE A 1 97 ? -3.778 -0.900 4.431 1.00 98.75 97 ILE A N 1
ATOM 783 C CA . ILE A 1 97 ? -3.242 -1.147 3.084 1.00 98.75 97 ILE A CA 1
ATOM 784 C C . ILE A 1 97 ? -2.638 0.129 2.483 1.00 98.75 97 ILE A C 1
ATOM 786 O O . ILE A 1 97 ? -3.257 1.196 2.534 1.00 98.75 97 ILE A O 1
ATOM 790 N N . VAL A 1 98 ? -1.462 0.014 1.864 1.00 98.69 98 VAL A N 1
ATOM 791 C CA . VAL A 1 98 ? -0.832 1.045 1.026 1.00 98.69 98 VAL A CA 1
ATOM 792 C C . VAL A 1 98 ? -0.847 0.577 -0.431 1.00 98.69 98 VAL A C 1
ATOM 794 O O . VAL A 1 98 ? -0.116 -0.334 -0.812 1.00 98.69 98 VAL A O 1
ATOM 797 N N . PHE A 1 99 ? -1.648 1.224 -1.273 1.00 98.81 99 PHE A N 1
ATOM 798 C CA . PHE A 1 99 ? -1.695 0.956 -2.709 1.00 98.81 99 PHE A CA 1
ATOM 799 C C . PHE A 1 99 ? -0.666 1.803 -3.460 1.00 98.81 99 PHE A C 1
ATOM 801 O O . PHE A 1 99 ? -0.658 3.031 -3.350 1.00 98.81 99 PHE A O 1
ATOM 808 N N . CYS A 1 100 ? 0.169 1.129 -4.248 1.00 98.38 100 CYS A N 1
ATOM 809 C CA . CYS A 1 100 ? 1.271 1.691 -5.020 1.00 98.38 100 CYS A CA 1
ATOM 810 C C . CYS A 1 100 ? 1.189 1.309 -6.507 1.00 98.38 100 CYS A C 1
ATOM 812 O O . CYS A 1 100 ? 0.466 0.387 -6.901 1.00 98.38 100 CYS A O 1
ATOM 814 N N . GLY A 1 101 ? 1.972 2.008 -7.330 1.00 96.50 101 GLY A N 1
ATOM 815 C CA . GLY A 1 101 ? 2.196 1.715 -8.746 1.00 96.50 101 GLY A CA 1
ATOM 816 C C . GLY A 1 101 ? 3.691 1.645 -9.054 1.00 96.50 101 GLY A C 1
ATOM 817 O O . GLY A 1 101 ? 4.430 0.980 -8.335 1.00 96.50 101 GLY A O 1
ATOM 818 N N . HIS A 1 102 ? 4.130 2.341 -10.112 1.00 97.19 102 HIS A N 1
ATOM 819 C CA . HIS A 1 102 ? 5.538 2.558 -10.509 1.00 97.19 102 HIS A CA 1
ATOM 820 C C . HIS A 1 102 ? 6.331 1.317 -10.963 1.00 97.19 102 HIS A C 1
ATOM 822 O O . HIS A 1 102 ? 7.060 1.375 -11.946 1.00 97.19 102 HIS A O 1
ATOM 828 N N . TYR A 1 103 ? 6.144 0.159 -10.328 1.00 95.69 103 TYR A N 1
ATOM 829 C CA . TYR A 1 103 ? 6.889 -1.070 -10.628 1.00 95.69 103 TYR A CA 1
ATOM 830 C C . TYR A 1 103 ? 6.505 -1.729 -11.963 1.00 95.69 103 TYR A C 1
ATOM 832 O O . TYR A 1 103 ? 7.248 -2.561 -12.484 1.00 95.69 103 TYR A O 1
ATOM 840 N N . HIS A 1 104 ? 5.335 -1.372 -12.514 1.00 96.56 104 HIS A N 1
ATOM 841 C CA . HIS A 1 104 ? 4.777 -1.922 -13.760 1.00 96.56 104 HIS A CA 1
ATOM 842 C C . HIS A 1 104 ? 4.629 -3.457 -13.757 1.00 96.56 104 HIS A C 1
ATOM 844 O O . HIS A 1 104 ? 4.461 -4.078 -14.805 1.00 96.56 104 HIS A O 1
ATOM 850 N N . ARG A 1 105 ? 4.660 -4.045 -12.562 1.00 96.62 105 ARG A N 1
ATOM 851 C CA . ARG A 1 105 ? 4.354 -5.431 -12.232 1.00 96.62 105 ARG A CA 1
ATOM 852 C C . ARG A 1 105 ? 3.458 -5.449 -11.005 1.00 96.62 105 ARG A C 1
ATOM 854 O O . ARG A 1 105 ? 3.433 -4.481 -10.240 1.00 96.62 105 ARG A O 1
ATOM 861 N N . ASN A 1 106 ? 2.739 -6.540 -10.809 1.00 97.75 106 ASN A N 1
ATOM 862 C CA . ASN A 1 106 ? 2.137 -6.833 -9.524 1.00 97.75 106 ASN A CA 1
ATOM 863 C C . ASN A 1 106 ? 3.238 -7.198 -8.525 1.00 97.75 106 ASN A C 1
ATOM 865 O O . ASN A 1 106 ? 4.222 -7.850 -8.869 1.00 97.75 106 ASN A O 1
ATOM 869 N N . GLY A 1 107 ? 3.066 -6.760 -7.286 1.00 96.62 107 GLY A N 1
ATOM 870 C CA . GLY A 1 107 ? 4.005 -7.027 -6.207 1.00 96.62 107 GLY A CA 1
ATOM 871 C C . GLY A 1 107 ? 3.471 -6.511 -4.881 1.00 96.62 107 GLY A C 1
ATOM 872 O O . GLY A 1 107 ? 2.279 -6.212 -4.749 1.00 96.62 107 GLY A O 1
ATOM 873 N N . GLY A 1 108 ? 4.379 -6.358 -3.931 1.00 97.19 108 GLY A N 1
ATOM 874 C CA . GLY A 1 108 ? 4.082 -6.027 -2.551 1.00 97.19 108 GLY A CA 1
ATOM 875 C C . GLY A 1 108 ? 4.038 -7.268 -1.661 1.00 97.19 108 GLY A C 1
ATOM 876 O O . GLY A 1 108 ? 4.418 -8.364 -2.069 1.00 97.19 108 GLY A O 1
ATOM 877 N N . GLY A 1 109 ? 3.589 -7.068 -0.431 1.00 97.94 109 GLY A N 1
ATOM 878 C CA . GLY A 1 109 ? 3.643 -8.039 0.656 1.00 97.94 109 GLY A CA 1
ATOM 879 C C . GLY A 1 109 ? 3.172 -7.394 1.957 1.00 97.94 109 GLY A C 1
ATOM 880 O O . GLY A 1 109 ? 2.554 -6.328 1.939 1.00 97.94 109 GLY A O 1
ATOM 881 N N . THR A 1 110 ? 3.467 -8.020 3.089 1.00 98.31 110 THR A N 1
ATOM 882 C CA . THR A 1 110 ? 3.022 -7.551 4.409 1.00 98.31 110 THR A CA 1
ATOM 883 C C . THR A 1 110 ? 4.199 -7.194 5.305 1.00 98.31 110 THR A C 1
ATOM 885 O O . THR A 1 110 ? 5.173 -7.938 5.363 1.00 98.31 110 THR A O 1
ATOM 888 N N . ASP A 1 111 ? 4.063 -6.108 6.059 1.00 97.75 111 ASP A N 1
ATOM 889 C CA . ASP A 1 111 ? 4.908 -5.767 7.203 1.00 97.75 111 ASP A CA 1
ATOM 890 C C . ASP A 1 111 ? 4.025 -5.758 8.462 1.00 97.75 111 ASP A C 1
ATOM 892 O O . ASP A 1 111 ? 3.290 -4.801 8.721 1.00 97.75 111 ASP A O 1
ATOM 896 N N . GLY A 1 112 ? 4.020 -6.864 9.210 1.00 96.19 112 GLY A N 1
ATOM 897 C CA . GLY A 1 112 ? 3.043 -7.087 10.278 1.00 96.19 112 GLY A CA 1
ATOM 898 C C . GLY A 1 112 ? 1.605 -7.050 9.744 1.00 96.19 112 GLY A C 1
ATOM 899 O O . GLY A 1 112 ? 1.275 -7.765 8.800 1.00 96.19 112 GLY A O 1
ATOM 900 N N . ASP A 1 113 ? 0.764 -6.195 10.329 1.00 95.31 113 ASP A N 1
ATOM 901 C CA . ASP A 1 113 ? -0.644 -6.025 9.933 1.00 95.31 113 ASP A CA 1
ATOM 902 C C . ASP A 1 113 ? -0.851 -5.053 8.749 1.00 95.31 113 ASP A C 1
ATOM 904 O O . ASP A 1 113 ? -1.986 -4.837 8.317 1.00 95.31 113 ASP A O 1
ATOM 908 N N . LEU A 1 114 ? 0.221 -4.439 8.232 1.00 98.50 114 LEU A N 1
ATOM 909 C CA . LEU A 1 114 ? 0.167 -3.507 7.106 1.00 98.50 114 LEU A CA 1
ATOM 910 C C . LEU A 1 114 ? 0.468 -4.229 5.791 1.00 98.50 114 LEU A C 1
ATOM 912 O O . LEU A 1 114 ? 1.566 -4.746 5.590 1.00 98.50 114 LEU A O 1
ATOM 916 N N . GLU A 1 115 ? -0.473 -4.189 4.853 1.00 98.75 115 GLU A N 1
ATOM 917 C CA . GLU A 1 115 ? -0.263 -4.682 3.492 1.00 98.75 115 GLU A CA 1
ATOM 918 C C . GLU A 1 115 ? 0.234 -3.553 2.577 1.00 98.75 115 GLU A C 1
ATOM 920 O O . GLU A 1 115 ? -0.330 -2.457 2.534 1.00 98.75 115 GLU A O 1
ATOM 925 N N . VAL A 1 116 ? 1.275 -3.812 1.793 1.00 98.69 116 VAL A N 1
ATOM 926 C CA . VAL A 1 116 ? 1.681 -2.963 0.670 1.00 98.69 116 VAL A CA 1
ATOM 927 C C . VAL A 1 116 ? 1.329 -3.695 -0.609 1.00 98.69 116 VAL A C 1
ATOM 929 O O . VAL A 1 116 ? 1.718 -4.841 -0.803 1.00 98.69 116 VAL A O 1
ATOM 932 N N . VAL A 1 117 ? 0.608 -3.025 -1.502 1.00 98.75 117 VAL A N 1
ATOM 933 C CA . VAL A 1 117 ? 0.118 -3.613 -2.749 1.00 98.75 117 VAL A CA 1
ATOM 934 C C . VAL A 1 117 ? 0.624 -2.798 -3.914 1.00 98.75 117 VAL A C 1
ATOM 936 O O . VAL A 1 117 ? 0.264 -1.631 -4.060 1.00 98.75 117 VAL A O 1
ATOM 939 N N . VAL A 1 118 ? 1.389 -3.425 -4.800 1.00 98.31 118 VAL A N 1
ATOM 940 C CA . VAL A 1 118 ? 1.832 -2.797 -6.042 1.00 98.31 118 VAL A CA 1
ATOM 941 C C . VAL A 1 118 ? 0.967 -3.305 -7.187 1.00 98.31 118 VAL A C 1
ATOM 943 O O . VAL A 1 118 ? 0.835 -4.510 -7.402 1.00 98.31 118 VAL A O 1
ATOM 946 N N . THR A 1 119 ? 0.313 -2.386 -7.895 1.00 98.25 119 THR A N 1
ATOM 947 C CA . THR A 1 119 ? -0.550 -2.719 -9.034 1.00 98.25 119 THR A CA 1
ATOM 948 C C . THR A 1 119 ? 0.213 -2.521 -10.337 1.00 98.25 119 THR A C 1
ATOM 950 O O . THR A 1 119 ? 0.797 -1.458 -10.559 1.00 98.25 119 THR A O 1
ATOM 953 N N . SER A 1 120 ? 0.191 -3.542 -11.201 1.00 96.88 120 SER A N 1
ATOM 954 C CA . SER A 1 120 ? 0.823 -3.467 -12.521 1.00 96.88 120 SER A CA 1
ATOM 955 C C . SER A 1 120 ? 0.241 -2.333 -13.373 1.00 96.88 120 SER A C 1
ATOM 957 O O . SER A 1 120 ? -0.883 -1.873 -13.156 1.00 96.88 120 SER A O 1
ATOM 959 N N . ALA A 1 121 ? 1.010 -1.877 -14.362 1.00 94.00 121 ALA A N 1
ATOM 960 C CA . ALA A 1 121 ? 0.568 -0.838 -15.282 1.00 94.00 121 ALA A CA 1
ATOM 961 C C . ALA A 1 121 ? -0.602 -1.332 -16.147 1.00 94.00 121 ALA A C 1
ATOM 963 O O . ALA A 1 121 ? -0.810 -2.532 -16.307 1.00 94.00 121 ALA A O 1
ATOM 964 N N . ILE A 1 122 ? -1.343 -0.404 -16.758 1.00 94.81 122 ILE A N 1
ATOM 965 C CA . ILE A 1 122 ? -2.309 -0.737 -17.817 1.00 94.81 122 ILE A CA 1
ATOM 966 C C . ILE A 1 122 ? -1.700 -0.596 -19.218 1.00 94.81 122 ILE A C 1
ATOM 968 O O . ILE A 1 122 ? -2.037 -1.371 -20.103 1.00 94.81 122 ILE A O 1
ATOM 972 N N . GLY A 1 123 ? -0.784 0.354 -19.430 1.00 93.06 123 GLY A N 1
ATOM 973 C CA . GLY A 1 123 ? -0.258 0.683 -20.762 1.00 93.06 123 GLY A CA 1
ATOM 974 C C . GLY A 1 123 ? 1.141 0.152 -21.084 1.00 93.06 123 GLY A C 1
ATOM 975 O O . GLY A 1 123 ? 1.530 0.191 -22.245 1.00 93.06 123 GLY A O 1
ATOM 976 N N . ALA A 1 124 ? 1.908 -0.303 -20.090 1.00 93.25 124 ALA A N 1
ATOM 977 C CA . ALA A 1 124 ? 3.318 -0.655 -20.278 1.00 93.25 124 ALA A CA 1
ATOM 978 C C . ALA A 1 124 ? 3.823 -1.617 -19.190 1.00 93.25 124 ALA A C 1
ATOM 980 O O . ALA A 1 124 ? 4.653 -1.242 -18.371 1.00 93.25 124 ALA A O 1
ATOM 981 N N . GLN A 1 125 ? 3.298 -2.835 -19.117 1.00 94.56 125 GLN A N 1
ATOM 982 C CA . GLN A 1 125 ? 3.737 -3.812 -18.117 1.00 94.56 125 GLN A CA 1
ATOM 983 C C . GLN A 1 125 ? 5.193 -4.191 -18.360 1.00 94.56 125 GLN A C 1
ATOM 985 O O . GLN A 1 125 ? 5.663 -4.265 -19.495 1.00 94.56 125 GLN A O 1
ATOM 990 N N . LEU A 1 126 ? 5.904 -4.455 -17.274 1.00 92.25 126 LEU A N 1
ATOM 991 C CA . LEU A 1 126 ? 7.220 -5.065 -17.324 1.00 92.25 126 LEU A CA 1
ATOM 992 C C . LEU A 1 126 ? 7.078 -6.541 -16.940 1.00 92.25 126 LEU A C 1
ATOM 994 O O . LEU A 1 126 ? 6.280 -6.892 -16.083 1.00 92.25 126 LEU A O 1
ATOM 998 N N . GLY A 1 127 ? 7.871 -7.434 -17.530 1.00 91.12 127 GLY A N 1
ATOM 999 C CA . GLY A 1 127 ? 7.749 -8.870 -17.246 1.00 91.12 127 GLY A CA 1
ATOM 1000 C C . GLY A 1 127 ? 6.496 -9.503 -17.863 1.00 91.12 127 GLY A C 1
ATOM 1001 O O . GLY A 1 127 ? 6.173 -9.227 -19.013 1.00 91.12 127 GLY A O 1
ATOM 1002 N N . SER A 1 128 ? 5.841 -10.401 -17.124 1.00 93.50 128 SER A N 1
ATOM 1003 C CA . SER A 1 128 ? 4.780 -11.284 -17.637 1.00 93.50 128 SER A CA 1
ATOM 1004 C C . SER A 1 128 ? 3.358 -10.887 -17.232 1.00 93.50 128 SER A C 1
ATOM 1006 O O . SER A 1 128 ? 2.416 -11.616 -17.547 1.00 93.50 128 SER A O 1
ATOM 1008 N N . ASP A 1 129 ? 3.181 -9.785 -16.500 1.00 95.06 129 ASP A N 1
ATOM 1009 C CA . ASP A 1 129 ? 1.848 -9.329 -16.105 1.00 95.06 129 ASP A CA 1
ATOM 1010 C C . ASP A 1 129 ? 1.033 -8.888 -17.326 1.00 95.06 129 ASP A C 1
ATOM 1012 O O . ASP A 1 129 ? 1.527 -8.188 -18.209 1.00 95.06 129 ASP A O 1
ATOM 1016 N N . LYS A 1 130 ? -0.247 -9.265 -17.353 1.00 95.19 130 LYS A N 1
ATOM 1017 C CA . LYS A 1 130 ? -1.204 -8.783 -18.356 1.00 95.19 130 LYS A CA 1
ATOM 1018 C C . LYS A 1 130 ? -1.702 -7.386 -18.000 1.00 95.19 130 LYS A C 1
ATOM 1020 O O . LYS A 1 130 ? -1.780 -7.044 -16.828 1.00 95.19 130 LYS A O 1
ATOM 1025 N N . HIS A 1 131 ? -2.126 -6.622 -19.005 1.00 95.56 131 HIS A N 1
ATOM 1026 C CA . HIS A 1 131 ? -2.823 -5.348 -18.817 1.00 95.56 131 HIS A CA 1
ATOM 1027 C C . HIS A 1 131 ? -4.096 -5.524 -17.999 1.00 95.56 131 HIS A C 1
ATOM 1029 O O . HIS A 1 131 ? -4.860 -6.456 -18.243 1.00 95.56 131 HIS A O 1
ATOM 1035 N N . GLY A 1 132 ? -4.343 -4.612 -17.061 1.00 95.81 132 GLY A N 1
ATOM 1036 C CA . GLY A 1 132 ? -5.422 -4.776 -16.100 1.00 95.81 132 GLY A CA 1
ATOM 1037 C C . GLY A 1 132 ? -5.477 -3.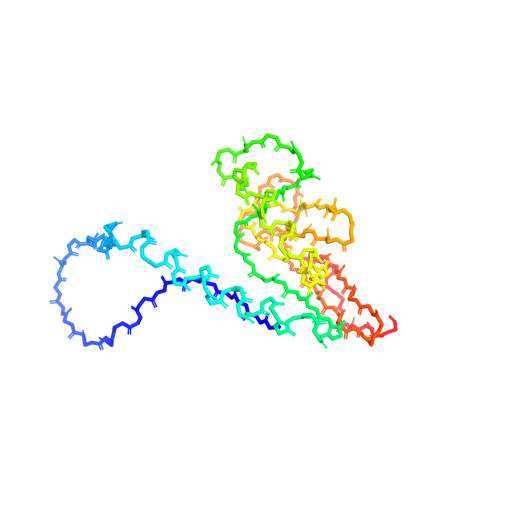680 -15.047 1.00 95.81 132 GLY A C 1
ATOM 1038 O O . GLY A 1 132 ? -4.725 -2.705 -15.094 1.00 95.81 132 GLY A O 1
ATOM 1039 N N . PHE A 1 133 ? -6.382 -3.853 -14.089 1.00 96.62 133 PHE A N 1
ATOM 1040 C CA . PHE A 1 133 ? -6.588 -2.944 -12.967 1.00 96.62 133 PHE A CA 1
ATOM 1041 C C . PHE A 1 133 ? -7.002 -3.706 -11.709 1.00 96.62 133 PHE A C 1
ATOM 1043 O O . PHE A 1 133 ? -7.423 -4.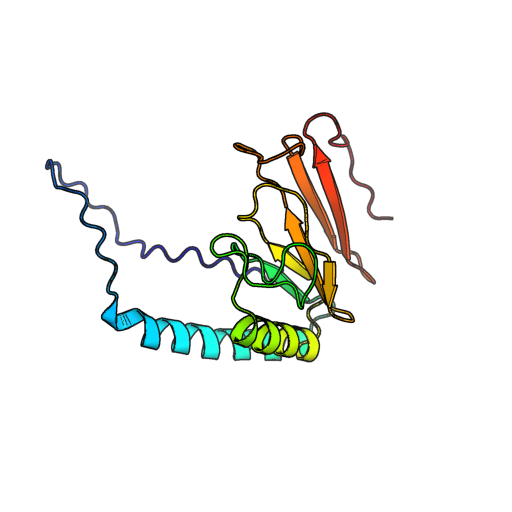861 -11.759 1.00 96.62 133 PHE A O 1
ATOM 1050 N N . ARG A 1 134 ? -6.887 -3.051 -10.552 1.00 97.31 134 ARG A N 1
ATOM 1051 C CA . ARG A 1 134 ? -7.262 -3.628 -9.260 1.00 97.31 134 ARG A CA 1
ATOM 1052 C C . ARG A 1 134 ? -8.625 -3.117 -8.816 1.00 97.31 134 ARG A C 1
ATOM 1054 O O . ARG A 1 134 ? -8.829 -1.912 -8.705 1.00 97.31 134 ARG A O 1
ATOM 1061 N N . VAL A 1 135 ? -9.538 -4.035 -8.516 1.00 97.25 135 VAL A N 1
ATOM 1062 C CA . VAL A 1 135 ? -10.805 -3.717 -7.849 1.00 97.25 135 VAL A CA 1
ATOM 1063 C C . VAL A 1 135 ? -10.601 -3.848 -6.348 1.00 97.25 135 VAL A C 1
ATOM 1065 O O . VAL A 1 135 ? -10.136 -4.885 -5.872 1.00 97.25 135 VAL A O 1
ATOM 1068 N N . VAL A 1 136 ? -10.971 -2.805 -5.607 1.00 97.31 136 VAL A N 1
ATOM 1069 C CA . VAL A 1 136 ? -10.917 -2.760 -4.142 1.00 97.31 136 VAL A CA 1
ATOM 1070 C C . VAL A 1 136 ? -12.343 -2.669 -3.605 1.00 97.31 136 VAL A C 1
ATOM 1072 O O . VAL A 1 136 ? -13.092 -1.762 -3.956 1.00 97.31 136 VAL A O 1
ATOM 1075 N N . ARG A 1 137 ? -12.717 -3.617 -2.749 1.00 96.69 137 ARG A N 1
ATOM 1076 C CA . ARG A 1 137 ? -14.004 -3.691 -2.057 1.00 96.69 137 ARG A CA 1
ATOM 1077 C C . ARG A 1 137 ? -13.788 -3.362 -0.589 1.00 96.69 137 ARG A C 1
ATOM 1079 O O . ARG A 1 137 ? -13.088 -4.091 0.112 1.00 96.69 137 ARG A O 1
ATOM 1086 N N . VAL A 1 138 ? -14.396 -2.277 -0.129 1.00 95.94 138 VAL A N 1
ATOM 1087 C CA . VAL A 1 138 ? -14.359 -1.864 1.278 1.00 95.94 138 VAL A CA 1
ATOM 1088 C C . VAL A 1 138 ? -15.645 -2.346 1.939 1.00 95.94 138 VAL A C 1
ATOM 1090 O O . VAL A 1 138 ? -16.718 -1.818 1.661 1.00 95.94 138 VAL A O 1
ATOM 1093 N N . LEU A 1 139 ? -15.535 -3.381 2.768 1.00 95.50 139 LEU A N 1
ATOM 1094 C CA . LEU A 1 139 ? -16.646 -3.982 3.506 1.00 95.50 139 LEU A CA 1
ATOM 1095 C C . LEU A 1 139 ? -16.647 -3.471 4.950 1.00 95.50 139 LEU A C 1
ATOM 1097 O O . LEU A 1 139 ? -15.726 -2.781 5.380 1.00 95.50 139 LEU A O 1
ATOM 1101 N N . ASP A 1 140 ? -17.659 -3.833 5.738 1.00 94.19 140 ASP A N 1
ATOM 1102 C CA . ASP A 1 140 ? -17.741 -3.389 7.134 1.00 94.19 140 ASP A CA 1
ATOM 1103 C C . ASP A 1 140 ? -16.529 -3.851 7.965 1.00 94.19 140 ASP A C 1
ATOM 1105 O O . ASP A 1 140 ? -15.878 -3.049 8.630 1.00 94.19 140 ASP A O 1
ATOM 1109 N N . LYS A 1 141 ? -16.154 -5.131 7.868 1.00 93.75 141 LYS A N 1
ATOM 1110 C CA . LYS A 1 141 ? -15.087 -5.716 8.700 1.00 93.75 141 LYS A CA 1
ATOM 1111 C C . LYS A 1 141 ? -13.715 -5.747 8.032 1.00 93.75 141 LYS A C 1
ATOM 1113 O O . LYS A 1 141 ? -12.702 -5.762 8.726 1.00 93.75 141 LYS A O 1
ATOM 1118 N N . CYS A 1 142 ? -13.654 -5.739 6.703 1.00 94.88 142 CYS A N 1
ATOM 1119 C CA . CYS A 1 142 ? -12.405 -5.922 5.967 1.00 94.88 142 CYS A CA 1
ATOM 1120 C C . CYS A 1 142 ? -12.371 -5.147 4.648 1.00 94.88 142 CYS A C 1
ATOM 1122 O O . CYS A 1 142 ? -13.382 -4.635 4.171 1.00 94.88 142 CYS A O 1
ATOM 1124 N N . ILE A 1 143 ? -11.182 -5.086 4.057 1.00 97.31 143 ILE A N 1
ATOM 1125 C CA . ILE A 1 143 ? -10.963 -4.600 2.700 1.00 97.31 143 ILE A CA 1
ATOM 1126 C C . ILE A 1 143 ? -10.482 -5.802 1.894 1.00 97.31 143 ILE A C 1
ATOM 1128 O O . ILE A 1 143 ? -9.517 -6.450 2.281 1.00 97.31 143 ILE A O 1
ATOM 1132 N N . LYS A 1 144 ? -11.171 -6.125 0.801 1.00 97.00 144 LYS A N 1
ATOM 1133 C CA . LYS A 1 144 ? -10.758 -7.176 -0.138 1.00 97.00 144 LYS A CA 1
ATOM 1134 C C . LYS A 1 144 ? -10.319 -6.505 -1.431 1.00 97.00 144 LYS A C 1
ATOM 1136 O O . LYS A 1 144 ? -10.997 -5.595 -1.899 1.00 97.00 144 LYS A O 1
ATOM 1141 N N . HIS A 1 145 ? -9.257 -6.974 -2.071 1.00 97.62 145 HIS A N 1
ATOM 1142 C CA . HIS A 1 145 ? -8.893 -6.477 -3.396 1.00 97.62 145 HIS A CA 1
ATOM 1143 C C . HIS A 1 145 ? -8.357 -7.563 -4.311 1.00 97.62 145 HIS A C 1
ATOM 1145 O O . HIS A 1 145 ? -7.730 -8.521 -3.866 1.00 97.62 145 HIS A O 1
ATOM 1151 N N . GLN A 1 146 ? -8.546 -7.373 -5.610 1.00 97.25 146 GLN A N 1
ATOM 1152 C CA . GLN A 1 146 ? -8.082 -8.311 -6.619 1.00 97.25 146 GLN A CA 1
ATOM 1153 C C . GLN A 1 146 ? -7.664 -7.572 -7.881 1.00 97.25 146 GLN A C 1
ATOM 1155 O O . GLN A 1 146 ? -8.350 -6.651 -8.327 1.00 97.25 146 GLN A O 1
ATOM 1160 N N . TYR A 1 147 ? -6.520 -7.972 -8.431 1.00 97.50 147 TYR A N 1
ATOM 1161 C CA . TYR A 1 147 ? -6.104 -7.552 -9.759 1.00 97.50 147 TYR A CA 1
ATOM 1162 C C . TYR A 1 147 ? -6.852 -8.370 -10.804 1.00 97.50 147 TYR A C 1
ATOM 1164 O O . TYR A 1 147 ? -6.896 -9.597 -10.714 1.00 97.50 147 TYR A O 1
ATOM 1172 N N . TYR A 1 148 ? -7.404 -7.685 -11.794 1.00 97.31 148 TYR A N 1
ATOM 1173 C CA . TYR A 1 148 ? -8.018 -8.288 -12.959 1.00 97.31 148 TYR A CA 1
ATOM 1174 C C . TYR A 1 148 ? -7.251 -7.841 -14.187 1.00 97.31 148 TYR A C 1
ATOM 1176 O O . TYR A 1 148 ? -7.154 -6.646 -14.469 1.00 97.31 148 TYR A O 1
ATOM 1184 N N . SER A 1 149 ? -6.738 -8.817 -14.928 1.00 96.50 149 SER A N 1
ATOM 1185 C CA . SER A 1 149 ? -6.377 -8.582 -16.318 1.00 96.50 149 SER A CA 1
ATOM 1186 C C . SER A 1 149 ? -7.638 -8.229 -17.117 1.00 96.50 149 SER A C 1
ATOM 1188 O O . SER A 1 149 ? -8.744 -8.624 -16.740 1.00 96.50 149 SER A O 1
ATOM 1190 N N . LEU A 1 150 ? -7.498 -7.454 -18.194 1.00 96.31 150 LEU A N 1
ATOM 1191 C CA . LEU A 1 150 ? -8.635 -6.954 -18.978 1.00 96.31 150 LEU A CA 1
ATOM 1192 C C . LEU A 1 150 ? -9.522 -8.084 -19.532 1.00 96.31 150 LEU A C 1
ATOM 1194 O O . LEU A 1 150 ? -10.725 -7.893 -19.678 1.00 96.31 150 LEU A O 1
ATOM 1198 N N . ASP A 1 151 ? -8.952 -9.264 -19.788 1.00 95.75 151 ASP A N 1
ATOM 1199 C CA . ASP A 1 151 ? -9.656 -10.473 -20.231 1.00 95.75 151 ASP A CA 1
ATOM 1200 C C . ASP A 1 151 ? -10.360 -11.242 -19.098 1.00 95.75 151 ASP A C 1
ATOM 1202 O O . ASP A 1 151 ? -11.144 -12.148 -19.368 1.00 95.75 151 ASP A O 1
ATOM 1206 N N . GLN A 1 152 ? -10.113 -10.883 -17.837 1.00 96.00 152 GLN A N 1
ATOM 1207 C CA . GLN A 1 152 ? -10.666 -11.545 -16.650 1.00 96.00 152 GLN A CA 1
ATOM 1208 C C . GLN A 1 152 ? -11.577 -10.634 -15.819 1.00 96.00 152 GLN A C 1
ATOM 1210 O O . GLN A 1 152 ? -12.014 -11.032 -14.738 1.00 96.00 152 GLN A O 1
ATOM 1215 N N . VAL A 1 153 ? -11.864 -9.416 -16.291 1.00 95.44 153 VAL A N 1
ATOM 1216 C CA . VAL A 1 153 ? -12.733 -8.471 -15.578 1.00 95.44 153 VAL A CA 1
ATOM 1217 C C . VAL A 1 153 ? -14.142 -9.063 -15.459 1.00 95.44 153 VAL A C 1
ATOM 1219 O O . VAL A 1 153 ? -14.772 -9.360 -16.479 1.00 95.44 153 VAL A O 1
ATOM 1222 N N . PRO A 1 154 ? -14.673 -9.233 -14.237 1.00 94.69 154 PRO A N 1
ATOM 1223 C CA . PRO A 1 154 ? -16.013 -9.758 -14.056 1.00 94.69 154 PRO A CA 1
ATOM 1224 C C . PRO A 1 154 ? -17.049 -8.705 -14.468 1.00 94.69 154 PRO A C 1
ATOM 1226 O O . PRO A 1 154 ? -16.842 -7.504 -14.302 1.00 94.69 154 PRO A O 1
ATOM 1229 N N . LYS A 1 155 ? -18.198 -9.158 -14.978 1.00 95.19 155 LYS A N 1
ATOM 1230 C CA . LYS A 1 155 ? -19.319 -8.264 -15.320 1.00 95.19 155 LYS A CA 1
ATOM 1231 C C . LYS A 1 155 ? -19.968 -7.637 -14.085 1.00 95.19 155 LYS A C 1
ATOM 1233 O O . LYS A 1 155 ? -20.539 -6.557 -14.176 1.00 95.19 155 LYS A O 1
ATOM 1238 N N . GLU A 1 156 ? -19.878 -8.323 -12.950 1.00 94.88 156 GLU A N 1
ATOM 1239 C CA . GLU A 1 156 ? -20.500 -7.943 -11.686 1.00 94.88 156 GLU A CA 1
ATOM 1240 C C . GLU A 1 156 ? -19.512 -8.143 -10.533 1.00 94.88 156 GLU A C 1
ATOM 1242 O O . GLU A 1 156 ? -18.661 -9.033 -10.568 1.00 94.88 156 GLU A O 1
ATOM 1247 N N . ILE A 1 157 ? -19.629 -7.312 -9.498 1.00 93.19 157 ILE A N 1
ATOM 1248 C CA . ILE A 1 157 ? -18.794 -7.376 -8.297 1.00 93.19 157 ILE A CA 1
ATOM 1249 C C . ILE A 1 157 ? -19.678 -7.731 -7.104 1.00 93.19 157 ILE A C 1
ATOM 1251 O O . ILE A 1 157 ? -20.572 -6.967 -6.747 1.00 93.19 157 ILE A O 1
ATOM 1255 N N . SER A 1 158 ? -19.401 -8.871 -6.466 1.00 89.19 158 SER A N 1
ATOM 1256 C CA . SER A 1 158 ? -20.067 -9.269 -5.219 1.00 89.19 158 SER A CA 1
ATOM 1257 C C . SER A 1 158 ? -19.446 -8.569 -4.003 1.00 89.19 158 SER A C 1
ATOM 1259 O O . SER A 1 158 ? -18.221 -8.401 -3.924 1.00 89.19 158 SER A O 1
ATOM 1261 N N . PHE A 1 159 ? -20.294 -8.192 -3.045 1.00 87.00 159 PHE A N 1
ATOM 1262 C CA . PHE A 1 159 ? -19.924 -7.563 -1.771 1.00 87.00 159 PHE A CA 1
ATOM 1263 C C . PHE A 1 159 ? -20.046 -8.512 -0.567 1.00 87.00 159 PHE A C 1
ATOM 1265 O O . PHE A 1 159 ? -19.953 -8.060 0.573 1.00 87.00 159 PHE A O 1
ATOM 1272 N N . GLU A 1 160 ? -20.216 -9.812 -0.821 1.00 74.00 160 GLU A N 1
ATOM 1273 C CA . GLU A 1 160 ? -20.118 -10.868 0.199 1.00 74.00 160 GLU A CA 1
ATOM 1274 C C . GLU A 1 160 ? -18.680 -11.022 0.746 1.00 74.00 160 GLU A C 1
ATOM 1276 O O . GLU A 1 160 ? -17.676 -10.834 0.004 1.00 74.00 160 GLU A O 1
#

Foldseek 3Di:
DEDEDPDDDPDDDDDDDDPDDPDPPDPPVCVVVVVVVVVVVVLVVLQVLLPDLAAEYEYEAACDFADVPDQDPVQHHDHNVVSVVVVVSCVVSVHQEYEYERQLDWGWDDDVNYTYTYAHAQPDHDDDDARWDKDWADASNDIDMDTDHPVRDDPDDDND

Radius of gyration: 18.4 Å; chains: 1; bounding box: 38×44×44 Å

=== Feature glossary ===
Legend for the data blocks above and below:

— What the protein is —

Sequence gives the chain of amino acids in standard one-letter code (A=alanine, C=cysteine, …, Y=tyrosine), read N→C. It is the only feature that is directly encoded by the gene; all structural features are derived from the folded form of this sequence.

The annotation block draws on four external resources. InterPro: which protein families and domains the sequence belongs to. GO: standardized terms for what the protein does, what process it participates in, and where in the cell it acts. CATH: which structural fold it has in the CATH hierarchy. Organism: the species of origin.

— Where its atoms are —

Atomic coordinates in PDBx/mmCIF format — the same representation the Protein Data Bank distributes. Each line of the _atom_site loop places one backbone atom in Cartesian space (units: ångströms, origin: arbitrary).

Six rendered views show the 3D structure from the faces of a cube — i.e. along ±x, ±y, ±z. Rendering representation is drawn randomly per protein from cartoon (secondary-structure ribbons), sticks (backbone bonds), or molecular surface; coloring is either N→C rainbow (blue at the N-terminus through red at the C-terminus) or one color per chain.

— Local backbone conformation —

DSSP 8-state secondary structure assigns each residue one of H (α-helix), G (3₁₀-helix), I (π-helix), E (extended β-strand), B (isolated β-bridge), T (hydrogen-bonded turn), S (bend), or '-' (coil). The assignment is computed from backbone hydrogen-bond geometry via the Kabsch–Sander algorithm.

P-SEA three-state annotation labels each residue as helix, strand, or coil based purely on the geometry of the Cα trace. It serves as a fallback when the full backbone (and thus DSSP) is unavailable.

φ (phi) and ψ (psi) are the two rotatable backbone dihedrals per residue: φ is the C(i-1)–N–Cα–C torsion, ψ is the N–Cα–C–N(i+1) torsion, both in degrees on (−180°, 180°]. α-helical residues cluster near (−60°, −45°); β-strand residues near (−120°, +130°). A Ramachandran plot is simply a scatter of (φ, ψ) for every residue.

— Global shape and packing —

Radius of gyration (Rg) is the root-mean-square distance of Cα atoms from their centroid — a single number for overall size and compactness. A globular domain of N residues has Rg ≈ 2.2·N^0.38 Å; an extended or disordered chain has a much larger Rg. The Cα contact count is the number of residue pairs whose Cα atoms are within 8 Å and are more than four positions apart in sequence — a standard proxy for tertiary packing density. The bounding box is the smallest axis-aligned box enclosing all Cα atoms.

Accessible surface area quantifies burial. A residue with SASA near zero is packed into the hydrophobic core; one with SASA >100 Å² sits on the surface. Computed here via the Shrake–Rupley numerical algorithm with a 1.4 Å probe.

The contact map is a binary N×N matrix image: pixel (i, j) is dark where Cα_i and Cα_j are within 8 Å and |i−j|>4. Because the |i−j|>4 filter removes local helical contacts, off-diagonal stripes parallel to the main diagonal indicate parallel β-sheets; stripes perpendicular to it indicate antiparallel β-sheets. The Ramachandran plot scatters every residue's (φ, ψ) pair against the sterically allowed regions. The PAE heatmap renders the predicted-aligned-error matrix.

— Structural neighborhood —

A 3Di character summarizes, for each residue, the relative orientation of the Cα frame of its nearest spatial neighbor. Because it encodes fold topology rather than chemistry, 3Di alignments detect remote structural similarity that sequence alignment misses.

Structural nearest neighbors (via Foldseek easy-search vs the PDB). Reported per hit: target PDB id, E-value, and alignment TM-score. A TM-score above ~0.5 is the conventional threshold for 'same fold'.

— Confidence and disorder —

For AlphaFold models, the B-factor field carries pLDDT — the model's own estimate of local accuracy on a 0–100 scale. Regions with pLDDT<50 should be treated as essentially unmodeled; they often correspond to intrinsically disordered segments.

B-factor (Debye–Waller factor) reflects atomic displacement in the crystal lattice. It is an experimental observable (units Å²), not a prediction; low values mean the atom is pinned down, high values mean it moves or is heterogeneous across the crystal.

Predicted Aligned Error (PAE) is an AlphaFold confidence matrix: entry (i, j) is the expected error in the position of residue j, in ångströms, when the prediction is superimposed on the true structure at residue i. Low PAE within a block of residues means that block is internally rigid and well-predicted; high PAE between two blocks means their relative placement is uncertain even if each block individually is confident.